Protein AF-A0A920QIJ3-F1 (afdb_monomer_lite)

Structure (mmCIF, N/CA/C/O backbone):
data_AF-A0A920QIJ3-F1
#
_entry.id   AF-A0A920QIJ3-F1
#
loop_
_atom_site.group_PDB
_atom_site.id
_atom_site.type_symbol
_atom_site.label_atom_id
_atom_site.label_alt_id
_atom_site.label_comp_id
_atom_site.label_asym_id
_atom_site.label_entity_id
_atom_site.label_seq_id
_atom_site.pdbx_PDB_ins_code
_atom_site.Cartn_x
_atom_site.Cartn_y
_atom_site.Cartn_z
_atom_site.occupancy
_atom_site.B_iso_or_equiv
_atom_site.auth_seq_id
_atom_site.auth_comp_id
_atom_site.auth_asym_id
_atom_site.auth_atom_id
_atom_site.pdbx_PDB_model_num
ATOM 1 N N . MET A 1 1 ? -9.357 13.289 19.442 1.00 84.38 1 MET A N 1
ATOM 2 C CA . MET A 1 1 ? -8.414 13.046 18.328 1.00 84.38 1 MET A CA 1
ATOM 3 C C . MET A 1 1 ? -9.162 12.200 17.314 1.00 84.38 1 MET A C 1
ATOM 5 O O . MET A 1 1 ? -9.947 11.377 17.761 1.00 84.38 1 MET A O 1
ATOM 9 N N . TYR A 1 2 ? -8.984 12.434 16.016 1.00 95.25 2 TYR A N 1
ATOM 10 C CA . TYR A 1 2 ? -9.609 11.627 14.964 1.00 95.25 2 TYR A CA 1
ATOM 11 C C . TYR A 1 2 ? -8.520 10.978 14.109 1.00 95.25 2 TYR A C 1
ATOM 13 O O . TYR A 1 2 ? -7.446 11.563 13.949 1.00 95.25 2 TYR A O 1
ATOM 21 N N . GLY A 1 3 ? -8.795 9.787 13.588 1.00 97.56 3 GLY A N 1
ATOM 22 C CA . GLY A 1 3 ? -7.901 9.004 12.752 1.00 97.56 3 GLY A CA 1
ATOM 23 C C . GLY A 1 3 ? -8.639 8.386 11.568 1.00 97.56 3 GLY A C 1
ATOM 24 O O . GLY A 1 3 ? -9.747 7.863 11.703 1.00 97.56 3 GLY A O 1
ATOM 25 N N . GLU A 1 4 ? -7.984 8.439 10.415 1.00 98.31 4 GLU A N 1
ATOM 26 C CA . GLU A 1 4 ? -8.413 7.811 9.170 1.00 98.31 4 GLU A CA 1
ATOM 27 C C . GLU A 1 4 ? -7.423 6.702 8.808 1.00 98.31 4 GLU A C 1
ATOM 29 O O . GLU A 1 4 ? -6.212 6.851 8.993 1.00 98.31 4 GLU A O 1
ATOM 34 N N . VAL A 1 5 ? -7.928 5.600 8.258 1.00 98.12 5 VAL A N 1
ATOM 35 C CA . VAL A 1 5 ? -7.099 4.573 7.621 1.00 98.12 5 VAL A CA 1
ATOM 36 C C . VAL A 1 5 ? -7.481 4.390 6.162 1.00 98.12 5 VAL A C 1
ATOM 38 O O . VAL A 1 5 ? -8.654 4.387 5.790 1.00 98.12 5 VAL A O 1
ATOM 41 N N . LEU A 1 6 ? -6.477 4.192 5.315 1.00 98.38 6 LEU A N 1
ATOM 42 C CA . LEU A 1 6 ? -6.705 3.962 3.900 1.00 98.38 6 LEU A CA 1
ATOM 43 C C . LEU A 1 6 ? -7.063 2.500 3.635 1.00 98.38 6 LEU A C 1
ATOM 45 O O . LEU A 1 6 ? -6.463 1.578 4.189 1.00 98.38 6 LEU A O 1
ATOM 49 N N . THR A 1 7 ? -7.988 2.287 2.704 1.00 97.56 7 THR A N 1
ATOM 50 C CA . THR A 1 7 ? -8.425 0.959 2.250 1.00 97.56 7 THR A CA 1
ATOM 51 C C . THR A 1 7 ? -7.240 0.116 1.773 1.00 97.56 7 THR A C 1
ATOM 53 O O . THR A 1 7 ? -7.167 -1.078 2.059 1.00 97.56 7 THR A O 1
ATOM 56 N N . GLY A 1 8 ? -6.260 0.749 1.116 1.00 97.38 8 GLY A N 1
ATOM 57 C CA . GLY A 1 8 ? -5.014 0.096 0.721 1.00 97.38 8 GLY A CA 1
ATOM 58 C C . GLY A 1 8 ? -4.275 -0.527 1.910 1.00 97.38 8 GLY A C 1
ATOM 59 O O . GLY A 1 8 ? -3.887 -1.686 1.835 1.00 97.38 8 GLY A O 1
ATOM 60 N N . HIS A 1 9 ? -4.140 0.185 3.033 1.00 98.06 9 HIS A N 1
ATOM 61 C CA . HIS A 1 9 ? -3.449 -0.314 4.232 1.00 98.06 9 HIS A CA 1
ATOM 62 C C . HIS A 1 9 ? -4.232 -1.385 5.002 1.00 98.06 9 HIS A C 1
ATOM 64 O O . HIS A 1 9 ? -3.632 -2.102 5.800 1.00 98.06 9 HIS A O 1
ATOM 70 N N . LEU A 1 10 ? -5.539 -1.534 4.761 1.00 97.94 10 LEU A N 1
ATOM 71 C CA . LEU A 1 10 ? -6.350 -2.615 5.340 1.00 97.94 10 LEU A CA 1
ATOM 72 C C . LEU A 1 10 ? -6.177 -3.952 4.607 1.00 97.94 10 LEU A C 1
ATOM 74 O O . LEU A 1 10 ? -6.417 -5.007 5.199 1.00 97.94 10 LEU A O 1
ATOM 78 N N . LEU A 1 11 ? -5.782 -3.916 3.329 1.00 97.12 11 LEU A N 1
ATOM 79 C CA . LEU A 1 11 ? -5.815 -5.081 2.435 1.00 97.12 11 LEU A CA 1
ATOM 80 C C . LEU A 1 11 ? -4.449 -5.442 1.846 1.00 97.12 11 LEU A C 1
ATOM 82 O O . LEU A 1 11 ? -4.132 -6.625 1.720 1.00 97.12 11 LEU A O 1
ATOM 86 N N . VAL A 1 12 ? -3.611 -4.456 1.540 1.00 97.69 12 VAL A N 1
ATOM 87 C CA . VAL A 1 12 ? -2.3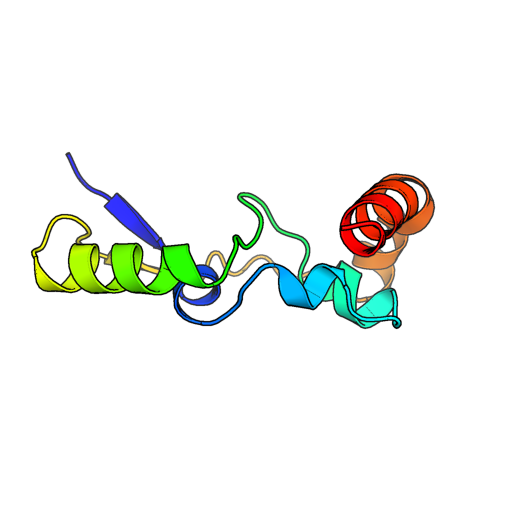03 -4.627 0.895 1.00 97.69 12 VAL A CA 1
ATOM 88 C C . VAL A 1 12 ? -1.190 -4.530 1.940 1.00 97.69 12 VAL A C 1
ATOM 90 O O . VAL A 1 12 ? -1.249 -3.712 2.856 1.00 97.69 12 VAL A O 1
ATOM 93 N N . ASP A 1 13 ? -0.190 -5.406 1.843 1.00 96.50 13 ASP A N 1
ATOM 94 C CA . ASP A 1 13 ? 1.031 -5.358 2.661 1.00 96.50 13 ASP A CA 1
ATOM 95 C C . ASP A 1 13 ? 2.272 -5.120 1.797 1.00 96.50 13 ASP A C 1
ATOM 97 O O . ASP A 1 13 ? 2.210 -5.099 0.568 1.00 96.50 13 ASP A O 1
ATOM 101 N N . ASP A 1 14 ? 3.407 -4.925 2.457 1.00 95.44 14 ASP A N 1
ATOM 102 C CA . ASP A 1 14 ? 4.695 -4.628 1.835 1.00 95.44 14 ASP A CA 1
ATOM 103 C C . ASP A 1 14 ? 5.271 -5.742 0.941 1.00 95.44 14 ASP A C 1
ATOM 105 O O . ASP A 1 14 ? 6.224 -5.473 0.202 1.00 95.44 14 ASP A O 1
ATOM 109 N N . SER A 1 15 ? 4.674 -6.941 0.889 1.00 94.88 15 SER A N 1
ATOM 110 C CA . SER A 1 15 ? 5.075 -7.989 -0.066 1.00 94.88 15 SER A CA 1
ATOM 111 C C . SER A 1 15 ? 4.955 -7.559 -1.531 1.00 94.88 15 SER A C 1
ATOM 113 O O . SER A 1 15 ? 5.700 -8.051 -2.380 1.00 94.88 15 SER A O 1
ATOM 115 N N . VAL A 1 16 ? 4.102 -6.579 -1.848 1.00 96.12 16 VAL A N 1
ATOM 116 C CA . VAL A 1 16 ? 4.008 -6.008 -3.204 1.00 96.12 16 VAL A CA 1
ATOM 117 C C . VAL A 1 16 ? 5.324 -5.390 -3.682 1.00 96.12 16 VAL A C 1
ATOM 119 O O . VAL A 1 16 ? 5.605 -5.403 -4.880 1.00 96.12 16 VAL A O 1
ATOM 122 N N . TYR A 1 17 ? 6.172 -4.915 -2.762 1.00 95.00 17 TYR A N 1
ATOM 123 C CA . TYR A 1 17 ? 7.494 -4.363 -3.073 1.00 95.00 17 TYR A CA 1
ATOM 124 C C . TYR A 1 17 ? 8.552 -5.443 -3.351 1.00 95.00 17 TYR A C 1
ATOM 126 O O . TYR A 1 17 ? 9.627 -5.138 -3.875 1.00 95.00 17 TYR A O 1
ATOM 134 N N . LEU A 1 18 ? 8.257 -6.704 -3.020 1.00 93.44 18 LEU A N 1
ATOM 135 C CA . LEU A 1 18 ? 9.116 -7.858 -3.292 1.00 93.44 18 LEU A CA 1
ATOM 136 C C . LEU A 1 18 ? 8.862 -8.472 -4.669 1.00 93.44 18 LEU A C 1
ATOM 138 O O . LEU A 1 18 ? 9.691 -9.258 -5.130 1.00 93.44 18 LEU A O 1
ATOM 142 N N . ASN A 1 19 ? 7.764 -8.103 -5.339 1.00 94.25 19 ASN A N 1
ATOM 143 C CA . ASN A 1 19 ? 7.412 -8.649 -6.646 1.00 94.25 19 ASN A CA 1
ATOM 144 C C . ASN A 1 19 ? 8.586 -8.482 -7.630 1.00 94.25 19 ASN A C 1
ATOM 146 O O . ASN A 1 19 ? 9.127 -7.373 -7.702 1.00 94.25 19 ASN A O 1
ATOM 150 N N . PRO A 1 20 ? 9.015 -9.543 -8.351 1.00 91.88 20 PRO A N 1
ATOM 151 C CA . PRO A 1 20 ? 10.116 -9.476 -9.308 1.00 91.88 20 PRO A CA 1
ATOM 152 C C . PRO A 1 20 ? 9.906 -8.420 -10.397 1.00 91.88 20 PRO A C 1
ATOM 154 O O . PRO A 1 20 ? 10.890 -7.779 -10.777 1.00 91.88 20 PRO A O 1
ATOM 157 N N . ASP A 1 21 ? 8.660 -8.204 -10.823 1.00 94.25 21 ASP A N 1
ATOM 158 C CA . ASP A 1 21 ? 8.274 -7.177 -11.785 1.00 94.25 21 ASP A CA 1
ATOM 159 C C . ASP A 1 21 ? 8.316 -5.776 -11.153 1.00 94.25 21 ASP A C 1
ATOM 161 O O . ASP A 1 21 ? 7.594 -5.455 -10.202 1.00 94.25 21 ASP A O 1
ATOM 165 N N . PHE A 1 22 ? 9.174 -4.923 -11.713 1.00 93.69 22 PHE A N 1
ATOM 166 C CA . PHE A 1 22 ? 9.311 -3.535 -11.297 1.00 93.69 22 PHE A CA 1
ATOM 167 C C . PHE A 1 22 ? 8.018 -2.740 -11.502 1.00 93.69 22 PHE A C 1
ATOM 169 O O . PHE A 1 22 ? 7.667 -1.954 -10.624 1.00 93.69 22 PHE A O 1
ATOM 176 N N . ALA A 1 23 ? 7.309 -2.936 -12.618 1.00 96.00 23 ALA A N 1
ATOM 177 C CA . ALA A 1 23 ? 6.102 -2.172 -12.926 1.00 96.00 23 ALA A CA 1
ATOM 178 C C . ALA A 1 23 ? 5.015 -2.439 -11.877 1.00 96.00 23 ALA A C 1
ATOM 180 O O . ALA A 1 23 ? 4.418 -1.499 -11.346 1.00 96.00 23 ALA A O 1
ATOM 181 N N . TYR A 1 24 ? 4.844 -3.707 -11.494 1.00 96.75 24 TYR A N 1
ATOM 182 C CA . TYR A 1 24 ? 3.967 -4.097 -10.396 1.00 96.75 24 TYR A CA 1
ATOM 183 C C . TYR A 1 24 ? 4.381 -3.457 -9.063 1.00 96.75 24 TYR A C 1
ATOM 185 O O . TYR A 1 24 ? 3.554 -2.846 -8.384 1.00 96.75 24 TYR A O 1
ATOM 193 N N . ALA A 1 25 ? 5.656 -3.566 -8.672 1.00 96.19 25 ALA A N 1
ATOM 194 C CA . ALA A 1 25 ? 6.132 -3.012 -7.402 1.00 96.19 25 ALA A CA 1
ATOM 195 C C . ALA A 1 25 ? 6.004 -1.476 -7.355 1.00 96.19 25 ALA A C 1
ATOM 197 O O . ALA A 1 25 ? 5.574 -0.908 -6.349 1.00 96.19 25 ALA A O 1
ATOM 198 N N . ALA A 1 26 ? 6.327 -0.797 -8.459 1.00 96.50 26 ALA A N 1
ATOM 199 C CA . ALA A 1 26 ? 6.230 0.652 -8.604 1.00 96.50 26 ALA A CA 1
ATOM 200 C C . ALA A 1 26 ? 4.777 1.153 -8.571 1.00 96.50 26 ALA A C 1
ATOM 202 O O . ALA A 1 26 ? 4.513 2.217 -8.003 1.00 96.50 26 ALA A O 1
ATOM 203 N N . ALA A 1 27 ? 3.825 0.382 -9.109 1.00 97.00 27 ALA A N 1
ATOM 204 C CA . ALA A 1 27 ? 2.401 0.717 -9.061 1.00 97.00 27 ALA A CA 1
ATOM 205 C C . ALA A 1 27 ? 1.873 0.852 -7.619 1.00 97.00 27 ALA A C 1
ATOM 207 O O . ALA A 1 27 ? 0.996 1.674 -7.365 1.00 97.00 27 ALA A O 1
ATOM 208 N N . HIS A 1 28 ? 2.467 0.128 -6.666 1.00 97.25 28 HIS A N 1
ATOM 209 C CA . HIS A 1 28 ? 2.079 0.128 -5.251 1.00 97.25 28 HIS A CA 1
ATOM 210 C C . HIS A 1 28 ? 2.858 1.137 -4.384 1.00 97.25 28 HIS A C 1
ATOM 212 O O . HIS A 1 28 ? 2.707 1.171 -3.159 1.00 97.25 28 HIS A O 1
ATOM 218 N N . VAL A 1 29 ? 3.728 1.958 -4.983 1.00 96.50 29 VAL A N 1
ATOM 219 C CA . VAL A 1 29 ? 4.456 3.005 -4.250 1.00 96.50 29 VAL A CA 1
ATOM 220 C C . VAL A 1 29 ? 3.507 4.149 -3.900 1.00 96.50 29 VAL A C 1
ATOM 222 O O . VAL A 1 29 ? 2.980 4.813 -4.797 1.00 96.50 29 VAL A O 1
ATOM 225 N N . MET A 1 30 ? 3.366 4.416 -2.601 1.00 96.62 30 MET A N 1
ATOM 226 C CA . MET A 1 30 ? 2.633 5.550 -2.030 1.00 96.62 30 MET A CA 1
ATOM 227 C C . MET A 1 30 ? 3.254 5.993 -0.691 1.00 96.62 30 MET A C 1
ATOM 229 O O . MET A 1 30 ? 4.217 5.379 -0.220 1.00 96.62 30 MET A O 1
ATOM 233 N N . SER A 1 31 ? 2.719 7.055 -0.079 1.00 94.88 31 SER A N 1
ATOM 234 C CA . SER A 1 31 ? 3.141 7.550 1.236 1.00 94.88 31 SER A CA 1
ATOM 235 C C . SER A 1 31 ? 1.925 7.778 2.144 1.00 94.88 31 SER A C 1
ATOM 237 O O . SER A 1 31 ? 1.060 8.549 1.750 1.00 94.88 31 SER A O 1
ATOM 239 N N . PRO A 1 32 ? 1.870 7.193 3.359 1.00 96.12 32 PRO A N 1
ATOM 240 C CA . PRO A 1 32 ? 2.845 6.256 3.925 1.00 96.12 32 PRO A CA 1
ATOM 241 C C . PRO A 1 32 ? 2.866 4.910 3.166 1.00 96.12 32 PRO A C 1
ATOM 243 O O . PRO A 1 32 ? 1.832 4.491 2.651 1.00 96.12 32 PRO A O 1
ATOM 246 N N . PRO A 1 33 ? 4.012 4.199 3.088 1.00 95.75 33 PRO A N 1
ATOM 247 C CA . PRO A 1 33 ? 4.101 2.937 2.350 1.00 95.75 33 PRO A CA 1
ATOM 248 C C . PRO A 1 33 ? 3.262 1.839 3.011 1.00 95.75 33 PRO A C 1
ATOM 250 O O . PRO A 1 33 ? 2.967 1.913 4.212 1.00 95.75 33 PRO A O 1
ATOM 253 N N . PHE A 1 34 ? 2.939 0.788 2.253 1.00 97.19 34 PHE A N 1
ATOM 254 C CA . PHE A 1 34 ? 2.388 -0.428 2.843 1.00 97.19 34 PHE A CA 1
ATOM 255 C C . PHE A 1 34 ? 3.374 -1.025 3.848 1.00 97.19 34 PHE A C 1
ATOM 257 O O . PHE A 1 34 ? 4.591 -0.828 3.766 1.00 97.19 34 PHE A O 1
ATOM 264 N N . ARG A 1 35 ? 2.820 -1.693 4.856 1.00 95.50 35 ARG A N 1
ATOM 265 C CA . ARG A 1 35 ? 3.558 -2.250 5.992 1.00 95.50 35 ARG A CA 1
ATOM 266 C C . ARG A 1 35 ? 3.408 -3.762 6.013 1.00 95.50 35 ARG A C 1
ATOM 268 O O . ARG A 1 35 ? 2.592 -4.306 5.273 1.00 95.50 35 ARG A O 1
ATOM 275 N N . SER A 1 36 ? 4.164 -4.413 6.888 1.00 94.25 36 SER A N 1
ATOM 276 C CA . SER A 1 36 ? 4.058 -5.851 7.088 1.00 94.25 36 SER A CA 1
ATOM 277 C C . SER A 1 36 ? 2.632 -6.254 7.460 1.00 94.25 36 SER A C 1
ATOM 279 O O . SER A 1 36 ? 1.867 -5.484 8.052 1.00 94.25 36 SER A O 1
ATOM 281 N N . LYS A 1 37 ? 2.277 -7.492 7.111 1.00 91.50 37 LYS A N 1
ATOM 282 C CA . LYS A 1 37 ? 0.918 -8.026 7.254 1.00 91.50 37 LYS A CA 1
ATOM 283 C C . LYS A 1 37 ? 0.318 -7.818 8.650 1.00 91.50 37 LYS A C 1
ATOM 285 O O . LYS A 1 37 ? -0.845 -7.447 8.722 1.00 91.50 37 LYS A O 1
ATOM 290 N N . GLY A 1 38 ? 1.128 -7.949 9.708 1.00 91.31 38 GLY A N 1
ATOM 291 C CA . GLY A 1 38 ? 0.701 -7.823 11.110 1.00 91.31 38 GLY A CA 1
ATOM 292 C C . GLY A 1 38 ? 0.112 -6.461 11.507 1.00 91.31 38 GLY A C 1
ATOM 293 O O . GLY A 1 38 ? -0.538 -6.344 12.546 1.00 91.31 38 GLY A O 1
ATOM 294 N N . ASN A 1 39 ? 0.319 -5.416 10.698 1.00 95.12 39 ASN A N 1
ATOM 295 C CA . ASN A 1 39 ? -0.297 -4.115 10.951 1.00 95.12 39 ASN A CA 1
ATOM 296 C C . ASN A 1 39 ? -1.789 -4.094 10.588 1.00 95.12 39 ASN A C 1
ATOM 298 O O . ASN A 1 39 ? -2.537 -3.310 11.174 1.00 95.12 39 ASN A O 1
ATOM 302 N N . LYS A 1 40 ? -2.247 -4.946 9.661 1.00 96.50 40 LYS A N 1
ATOM 303 C CA . LYS A 1 40 ? -3.645 -4.952 9.201 1.00 96.50 40 LYS A CA 1
ATOM 304 C C . LYS A 1 40 ? -4.593 -5.291 10.344 1.00 96.50 40 LYS A C 1
ATOM 306 O O . LYS A 1 40 ? -5.607 -4.622 10.517 1.00 96.50 40 LYS A 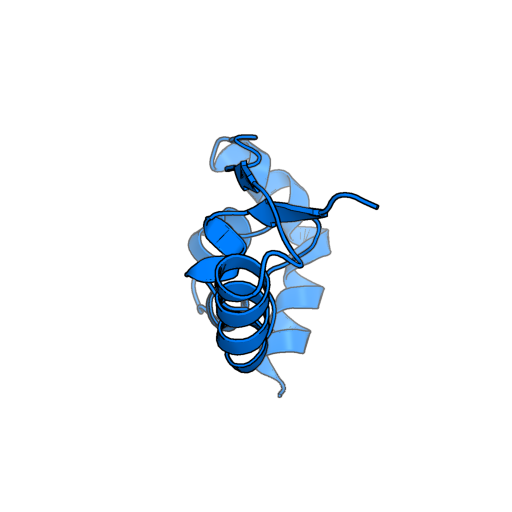O 1
ATOM 311 N N . GLU A 1 41 ? -4.248 -6.275 11.172 1.00 96.50 41 GLU A N 1
ATOM 312 C CA . GLU A 1 41 ? -5.070 -6.688 12.311 1.00 96.50 41 GLU A CA 1
ATOM 313 C C . GLU A 1 41 ? -5.180 -5.585 13.373 1.00 96.50 41 GLU A C 1
ATOM 315 O O . GLU A 1 41 ? -6.189 -5.491 14.072 1.00 96.50 41 GLU A O 1
ATOM 320 N N . ALA A 1 42 ? -4.154 -4.742 13.523 1.00 96.69 42 ALA A N 1
ATOM 321 C CA . ALA A 1 42 ? -4.221 -3.579 14.405 1.00 96.69 42 ALA A CA 1
ATOM 322 C C . ALA A 1 42 ? -5.149 -2.494 13.836 1.00 96.69 42 ALA A C 1
ATOM 324 O O . ALA A 1 42 ? -5.977 -1.963 14.570 1.00 96.69 42 ALA A O 1
ATOM 325 N N . LEU A 1 43 ? -5.066 -2.213 12.531 1.00 97.94 43 LEU A N 1
ATOM 326 C CA . LEU A 1 43 ? -5.922 -1.227 11.861 1.00 97.94 43 LEU A CA 1
ATOM 327 C C . LEU A 1 43 ? -7.401 -1.636 11.876 1.00 97.94 43 LEU A C 1
ATOM 329 O O . LEU A 1 43 ? -8.261 -0.822 12.205 1.00 97.94 43 LEU A O 1
ATOM 333 N N . TRP A 1 44 ? -7.700 -2.907 11.598 1.00 97.88 44 TRP A N 1
ATOM 334 C CA . TRP A 1 44 ? -9.062 -3.438 11.695 1.00 97.88 44 TRP A CA 1
ATOM 335 C C . TRP A 1 44 ? -9.619 -3.350 13.114 1.00 97.88 44 TRP A C 1
ATOM 337 O O . TRP A 1 44 ? -10.762 -2.932 13.293 1.00 97.88 44 TRP A O 1
ATOM 347 N N . ARG A 1 45 ? -8.812 -3.687 14.128 1.00 97.94 45 ARG A N 1
ATOM 348 C CA . ARG A 1 45 ? -9.218 -3.518 15.529 1.00 97.94 45 ARG A CA 1
ATOM 349 C C . ARG A 1 45 ? -9.460 -2.056 15.878 1.00 97.94 45 ARG A C 1
ATOM 351 O O . ARG A 1 45 ? -10.452 -1.788 16.535 1.00 97.94 45 ARG A O 1
ATOM 358 N N . GLY A 1 46 ? -8.626 -1.138 15.389 1.00 97.94 46 GLY A N 1
ATOM 359 C CA . GLY A 1 46 ? -8.815 0.301 15.585 1.00 97.94 46 GLY A CA 1
ATOM 360 C C . GLY A 1 46 ? -10.129 0.820 14.994 1.00 97.94 46 GLY A C 1
ATOM 361 O O . GLY A 1 46 ? -10.790 1.651 15.607 1.00 97.94 46 GLY A O 1
ATOM 362 N N . LEU A 1 47 ? -10.556 0.302 13.837 1.00 98.06 47 LEU A N 1
ATOM 363 C CA . LEU A 1 47 ? -11.876 0.621 13.277 1.00 98.06 47 LEU A CA 1
ATOM 364 C C . LEU A 1 47 ? -13.017 0.038 14.122 1.00 98.06 47 LEU A C 1
ATOM 366 O O . LEU A 1 47 ? -14.009 0.713 14.368 1.00 98.06 47 LEU A O 1
ATOM 370 N N . GLN A 1 48 ? -12.881 -1.209 14.580 1.00 98.19 48 GLN A N 1
ATOM 371 C CA . GLN A 1 48 ? -13.903 -1.879 15.394 1.00 98.19 48 GLN A CA 1
ATOM 372 C C . GLN A 1 48 ? -14.054 -1.265 16.793 1.00 98.19 48 GLN A C 1
ATOM 374 O O . GLN A 1 48 ? -15.167 -1.208 17.308 1.00 98.19 48 GLN A O 1
ATOM 379 N N . SER A 1 49 ? -12.954 -0.822 17.410 1.00 97.94 49 SER A N 1
ATOM 380 C CA . SER A 1 49 ? -12.952 -0.171 18.726 1.00 97.94 49 SER A CA 1
ATOM 381 C C . SER A 1 49 ? -13.406 1.289 18.671 1.00 97.94 49 SER A C 1
ATOM 383 O O . SER A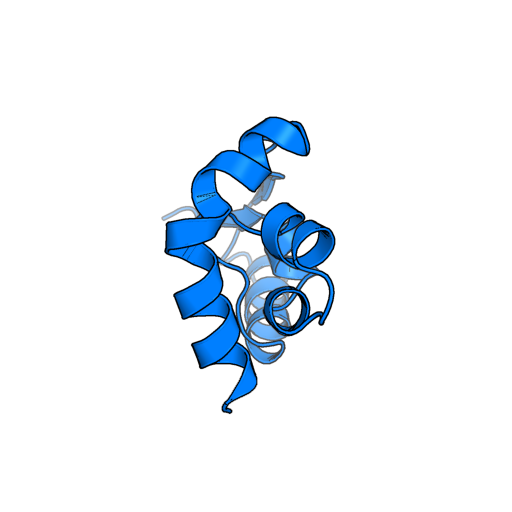 1 49 ? -13.743 1.856 19.708 1.00 97.94 49 SER A O 1
ATOM 385 N N . GLY A 1 50 ? -13.420 1.898 17.481 1.00 97.62 50 GLY A N 1
ATOM 386 C CA . GLY A 1 50 ? -13.688 3.321 17.297 1.00 97.62 50 GLY A CA 1
ATOM 387 C C . GLY A 1 50 ? -12.473 4.224 17.531 1.00 97.62 50 GLY A C 1
ATOM 388 O O . GLY A 1 50 ? -12.637 5.444 17.540 1.00 97.62 50 GLY A O 1
ATOM 389 N N . ASP A 1 51 ? -11.264 3.666 17.681 1.00 98.00 51 ASP A N 1
ATOM 390 C CA . ASP A 1 51 ? -10.007 4.433 17.720 1.00 98.00 51 ASP A CA 1
ATOM 391 C C . ASP A 1 51 ? -9.706 5.099 16.362 1.00 98.00 51 ASP A C 1
ATOM 393 O O . ASP A 1 51 ? -9.125 6.186 16.306 1.00 98.00 51 ASP A O 1
ATOM 397 N N . LEU A 1 52 ? -10.158 4.476 15.268 1.00 98.12 52 LEU A N 1
ATOM 398 C CA . LEU A 1 52 ? -10.205 5.025 13.911 1.00 98.12 52 LEU A CA 1
ATOM 399 C C . LEU A 1 52 ? -11.668 5.207 13.499 1.00 98.12 52 LEU A C 1
ATOM 401 O O . LEU A 1 52 ? -12.481 4.307 13.697 1.00 98.12 52 LEU A O 1
ATOM 405 N N . GLN A 1 53 ? -12.012 6.361 12.926 1.00 98.38 53 GLN A N 1
ATOM 406 C CA . GLN A 1 53 ? -13.416 6.730 12.688 1.00 98.38 53 GLN A CA 1
ATOM 407 C C . GLN A 1 53 ? -13.810 6.662 11.217 1.00 98.38 53 GLN A C 1
ATOM 409 O O . GLN A 1 53 ? -14.987 6.490 10.904 1.00 98.38 53 GLN A O 1
ATOM 414 N N . THR A 1 54 ? -12.849 6.808 10.309 1.00 97.94 54 THR A N 1
ATOM 415 C CA . THR A 1 54 ? -13.123 6.879 8.875 1.00 97.94 54 THR A CA 1
ATOM 416 C C . THR A 1 54 ? -12.168 6.013 8.075 1.00 97.94 54 THR A C 1
ATOM 418 O O . THR A 1 54 ? -11.052 5.691 8.493 1.00 97.94 54 THR A O 1
ATOM 421 N N . THR A 1 55 ? -12.635 5.640 6.886 1.00 98.06 55 THR A N 1
ATOM 422 C CA . THR A 1 55 ? -11.803 5.014 5.866 1.00 98.06 55 THR A CA 1
ATOM 423 C C . THR A 1 55 ? -11.859 5.834 4.588 1.00 98.06 55 THR A C 1
ATOM 425 O O . THR A 1 55 ? -12.895 6.419 4.271 1.00 98.06 55 THR A O 1
ATOM 428 N N . ALA A 1 56 ? -10.746 5.875 3.863 1.00 98.19 56 ALA A N 1
ATOM 429 C CA . ALA A 1 56 ? -10.654 6.532 2.564 1.00 98.19 56 ALA A CA 1
ATOM 430 C C . ALA A 1 56 ? -9.724 5.749 1.628 1.00 98.19 56 ALA A C 1
ATOM 432 O O . ALA A 1 56 ? -9.298 4.630 1.930 1.00 98.19 56 ALA A O 1
ATOM 433 N N . THR A 1 57 ? -9.435 6.302 0.455 1.00 97.75 57 THR A N 1
ATOM 434 C CA . THR A 1 57 ? -8.604 5.645 -0.566 1.00 97.75 57 THR A CA 1
ATOM 435 C C . THR A 1 57 ? -7.287 6.354 -0.826 1.00 97.75 57 THR A C 1
ATOM 437 O O . THR A 1 57 ? -6.382 5.712 -1.351 1.00 97.75 57 THR A O 1
ATOM 440 N N . ASP A 1 58 ? -7.190 7.645 -0.489 1.00 97.38 58 ASP A N 1
ATOM 441 C CA . ASP A 1 58 ? -6.121 8.530 -0.967 1.00 97.38 58 ASP A CA 1
ATOM 442 C C . ASP A 1 58 ? -5.898 8.363 -2.484 1.00 97.38 58 ASP A C 1
ATOM 444 O O . ASP A 1 58 ? -4.808 8.051 -2.966 1.00 97.38 58 ASP A O 1
ATOM 448 N N . HIS A 1 59 ? -6.992 8.452 -3.253 1.00 97.69 59 HIS A N 1
ATOM 449 C CA . HIS A 1 59 ? -6.991 8.179 -4.689 1.00 97.69 59 HIS A CA 1
ATOM 450 C C . HIS A 1 59 ? -6.150 9.212 -5.460 1.00 97.69 59 HIS A C 1
ATOM 452 O O . HIS A 1 59 ? -6.645 10.234 -5.938 1.00 97.69 59 HIS A O 1
ATOM 458 N N . CYS A 1 60 ? -4.866 8.895 -5.615 1.00 97.25 60 CYS A N 1
ATOM 459 C CA . CYS A 1 60 ? -3.859 9.680 -6.316 1.00 97.25 60 CYS A CA 1
ATOM 460 C C . CYS A 1 60 ? -3.163 8.794 -7.361 1.00 97.25 60 CYS A C 1
ATOM 462 O O . CYS A 1 60 ? -2.099 8.206 -7.134 1.00 97.25 60 CYS A O 1
ATOM 464 N N . CYS A 1 61 ? -3.834 8.618 -8.500 1.00 96.06 61 CYS A N 1
ATOM 465 C CA . CYS A 1 61 ? -3.402 7.701 -9.549 1.00 96.06 61 CYS A CA 1
ATOM 466 C C . CYS A 1 61 ? -2.366 8.333 -10.477 1.00 96.06 61 CYS A C 1
ATOM 468 O O . CYS A 1 61 ? -2.476 9.489 -10.875 1.00 96.06 61 CYS A O 1
ATOM 470 N N . PHE A 1 62 ? -1.398 7.514 -10.878 1.00 97.75 62 PHE A N 1
ATOM 471 C CA . PHE A 1 62 ? -0.378 7.858 -11.858 1.00 97.75 62 PHE A CA 1
ATOM 472 C C . PHE A 1 62 ? -0.362 6.792 -12.947 1.00 97.75 62 PHE A C 1
ATOM 474 O O . PHE A 1 62 ? -0.546 5.606 -12.661 1.00 97.75 62 PHE A O 1
ATOM 481 N N . LEU A 1 63 ? -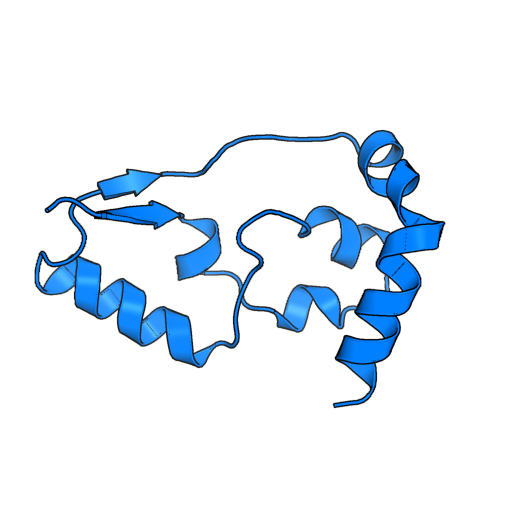0.102 7.207 -14.181 1.00 98.00 63 LEU A N 1
ATOM 482 C CA . LEU A 1 63 ? 0.129 6.299 -15.299 1.00 98.00 63 LEU A CA 1
ATOM 483 C C . LEU A 1 63 ? 1.425 5.502 -15.091 1.00 98.00 63 LEU A C 1
ATOM 485 O O . LEU A 1 63 ? 2.329 5.927 -14.365 1.00 98.00 63 LEU A O 1
ATOM 489 N N . ALA A 1 64 ? 1.549 4.366 -15.779 1.00 96.62 64 ALA A N 1
ATOM 490 C CA . ALA A 1 64 ? 2.746 3.526 -15.714 1.00 96.62 64 ALA A CA 1
ATOM 491 C C . ALA A 1 64 ? 4.025 4.309 -16.068 1.00 96.62 64 ALA A C 1
ATOM 493 O O . ALA A 1 64 ? 5.028 4.202 -15.366 1.00 96.62 64 ALA A O 1
ATOM 494 N N . GLU A 1 65 ? 3.962 5.170 -17.088 1.00 97.38 65 GLU A N 1
ATOM 495 C CA . GLU A 1 65 ? 5.074 6.037 -17.501 1.00 97.38 65 GLU A CA 1
ATOM 496 C C . GLU A 1 65 ? 5.485 7.022 -16.396 1.00 97.38 65 GLU A C 1
ATOM 498 O O . GLU A 1 65 ? 6.672 7.214 -16.136 1.00 97.38 65 GLU A O 1
ATOM 503 N N . GLN A 1 66 ? 4.512 7.587 -15.674 1.00 97.69 66 GLN A N 1
ATOM 504 C CA . GLN A 1 66 ? 4.769 8.487 -14.546 1.00 97.69 66 GLN A CA 1
ATOM 505 C C . GLN A 1 66 ? 5.392 7.739 -13.358 1.00 97.69 66 GLN A C 1
ATOM 507 O O . GLN A 1 66 ? 6.295 8.258 -12.703 1.00 97.69 66 GLN A O 1
ATOM 512 N N . LYS A 1 67 ? 4.965 6.497 -13.088 1.00 96.44 67 LYS A N 1
ATOM 513 C CA . LYS A 1 67 ? 5.591 5.642 -12.062 1.00 96.44 67 LYS A CA 1
ATOM 514 C C . LYS A 1 67 ? 7.013 5.215 -12.451 1.00 96.44 67 LYS A C 1
ATOM 516 O O . LYS A 1 67 ? 7.875 5.126 -11.575 1.00 96.44 67 LYS A O 1
ATOM 521 N N . ALA A 1 68 ? 7.285 5.013 -13.742 1.00 95.75 68 ALA A N 1
ATOM 522 C CA . ALA A 1 68 ? 8.608 4.651 -14.252 1.00 95.75 68 ALA A CA 1
ATOM 523 C C . ALA A 1 68 ? 9.655 5.766 -14.071 1.00 95.75 68 ALA A C 1
ATOM 525 O O . ALA A 1 68 ? 10.840 5.470 -13.920 1.00 95.75 68 ALA A O 1
ATOM 526 N N . MET A 1 69 ? 9.243 7.038 -13.966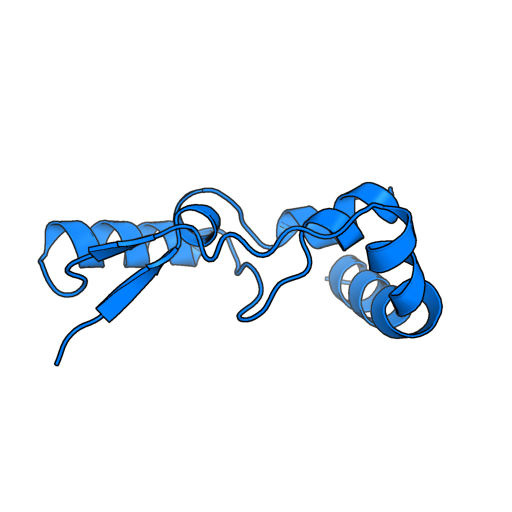 1.00 96.31 69 MET A N 1
ATOM 527 C CA . MET A 1 69 ? 10.157 8.170 -13.719 1.00 96.31 69 MET A CA 1
ATOM 528 C C . MET A 1 69 ? 11.033 7.985 -12.465 1.00 96.31 69 MET A C 1
ATOM 530 O O . MET A 1 69 ? 12.136 8.525 -12.387 1.00 96.31 69 MET A O 1
ATOM 534 N N . GLY A 1 70 ? 10.563 7.214 -11.477 1.00 92.06 70 GLY A N 1
ATOM 535 C CA . GLY A 1 70 ? 11.295 6.941 -10.242 1.00 92.06 70 GLY A CA 1
ATOM 536 C C . GLY A 1 70 ? 12.317 5.805 -10.327 1.00 92.06 70 GLY A C 1
ATOM 537 O O . GLY A 1 70 ? 13.072 5.629 -9.369 1.00 92.06 70 GLY A O 1
ATOM 538 N N . GLU A 1 71 ? 12.363 5.029 -11.416 1.00 92.88 71 GLU A N 1
ATOM 539 C CA . GLU A 1 71 ? 13.035 3.720 -11.490 1.00 92.88 71 GLU A CA 1
ATOM 540 C C . GLU A 1 71 ? 14.455 3.724 -10.927 1.00 92.88 71 GLU A C 1
ATOM 542 O O . GLU A 1 71 ? 14.774 2.919 -10.049 1.00 92.88 71 GLU A O 1
ATOM 547 N N . ARG A 1 72 ? 15.293 4.677 -11.341 1.00 89.31 72 ARG A N 1
ATOM 548 C CA . ARG A 1 72 ? 16.685 4.773 -10.872 1.00 89.31 72 ARG A CA 1
ATOM 549 C C . ARG A 1 72 ? 16.800 4.970 -9.357 1.00 89.31 72 ARG A C 1
ATOM 551 O O . ARG A 1 72 ? 17.754 4.491 -8.751 1.00 89.31 72 ARG A O 1
ATOM 558 N N . VAL A 1 73 ? 15.834 5.650 -8.744 1.00 87.31 73 VAL A N 1
ATOM 559 C CA . VAL A 1 73 ? 15.841 6.002 -7.317 1.00 87.31 73 VAL A CA 1
ATOM 560 C C . VAL A 1 73 ? 15.193 4.907 -6.466 1.00 87.31 73 VAL A C 1
ATOM 562 O O . VAL A 1 73 ? 15.692 4.582 -5.386 1.00 87.31 73 VAL A O 1
ATOM 565 N N . ILE A 1 74 ? 14.094 4.308 -6.934 1.00 87.81 74 ILE A N 1
ATOM 566 C CA . ILE A 1 74 ? 13.328 3.326 -6.146 1.00 87.81 74 ILE A CA 1
ATOM 567 C C . ILE A 1 74 ? 13.801 1.881 -6.338 1.00 87.81 74 ILE A C 1
ATOM 569 O O . ILE A 1 74 ? 13.663 1.079 -5.413 1.00 87.81 74 ILE A O 1
ATOM 573 N N . SER A 1 75 ? 14.466 1.553 -7.451 1.00 85.19 75 SER A N 1
ATOM 574 C CA . SER A 1 75 ? 15.001 0.201 -7.690 1.00 85.19 75 SER A CA 1
ATOM 575 C C . SER A 1 75 ? 15.984 -0.247 -6.606 1.00 85.19 75 SER A C 1
ATOM 577 O O . SER A 1 75 ? 15.981 -1.407 -6.188 1.00 85.19 75 SER A O 1
ATOM 579 N N . GLY A 1 76 ? 16.801 0.678 -6.088 1.00 82.12 76 GLY A N 1
ATOM 580 C CA . GLY A 1 76 ? 17.707 0.405 -4.969 1.00 82.12 76 GLY A CA 1
ATOM 581 C C . GLY A 1 76 ? 16.973 0.076 -3.664 1.00 82.12 76 GLY A C 1
ATOM 582 O O . GLY A 1 76 ? 17.430 -0.777 -2.902 1.00 82.12 76 GLY A O 1
ATOM 583 N N . LYS A 1 77 ? 15.807 0.696 -3.425 1.00 81.00 77 LYS A N 1
ATOM 584 C CA . LYS A 1 77 ? 14.963 0.401 -2.258 1.00 81.00 77 LYS A CA 1
ATOM 585 C C . LYS A 1 77 ? 14.331 -0.983 -2.380 1.00 81.00 77 LYS A C 1
ATOM 587 O O . LYS A 1 77 ? 14.449 -1.763 -1.442 1.00 81.00 77 LYS A O 1
ATOM 592 N N . PHE A 1 78 ? 13.760 -1.334 -3.534 1.00 84.19 78 PHE A N 1
ATOM 593 C CA . PHE A 1 78 ? 13.189 -2.671 -3.758 1.00 84.19 78 PHE A CA 1
ATOM 594 C C . PHE A 1 78 ? 14.230 -3.785 -3.631 1.00 84.19 78 PHE A C 1
ATOM 596 O O . PHE A 1 78 ? 13.974 -4.808 -3.002 1.00 84.19 78 PHE A O 1
ATOM 603 N N . ARG A 1 79 ? 15.453 -3.565 -4.126 1.00 77.12 79 ARG A N 1
ATOM 604 C CA . ARG A 1 79 ? 16.565 -4.504 -3.907 1.00 77.12 79 ARG A CA 1
ATOM 605 C C . ARG A 1 79 ? 16.886 -4.719 -2.430 1.00 77.12 79 ARG A C 1
ATOM 607 O O . ARG A 1 79 ? 17.299 -5.815 -2.069 1.00 77.12 79 ARG A O 1
ATOM 614 N N . ARG A 1 80 ? 16.721 -3.695 -1.587 1.00 71.44 80 ARG A N 1
ATOM 615 C CA . ARG A 1 80 ? 16.905 -3.821 -0.136 1.00 71.44 80 ARG A CA 1
ATOM 616 C C . ARG A 1 80 ? 15.766 -4.616 0.503 1.00 71.44 80 ARG A C 1
ATOM 618 O O . ARG A 1 80 ? 16.061 -5.449 1.346 1.00 71.44 80 ARG A O 1
ATOM 625 N N . TYR A 1 81 ? 14.519 -4.414 0.067 1.00 69.81 81 TYR A N 1
ATOM 626 C CA . TYR A 1 81 ? 13.380 -5.226 0.512 1.00 69.81 81 TYR A CA 1
ATOM 627 C C . TYR A 1 81 ? 13.599 -6.717 0.222 1.00 69.81 81 TYR A C 1
ATOM 629 O O . TYR A 1 81 ? 13.409 -7.529 1.109 1.00 69.81 81 TYR A O 1
ATOM 637 N N . ARG A 1 82 ? 14.099 -7.076 -0.969 1.00 68.94 82 ARG A N 1
ATOM 638 C CA . ARG A 1 82 ? 14.324 -8.482 -1.371 1.00 68.94 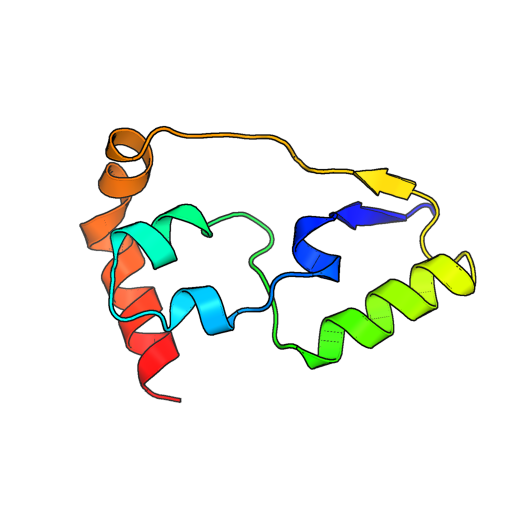82 ARG A CA 1
ATOM 639 C C . ARG A 1 82 ? 15.511 -9.192 -0.699 1.00 68.94 82 ARG A C 1
ATOM 641 O O . ARG A 1 82 ? 15.786 -10.338 -1.038 1.00 68.94 82 ARG A O 1
ATOM 648 N N . ARG A 1 83 ? 16.280 -8.515 0.161 1.00 61.66 83 ARG A N 1
ATOM 649 C CA . ARG A 1 83 ? 17.422 -9.119 0.881 1.00 61.66 83 ARG A CA 1
ATOM 650 C C . ARG A 1 83 ? 17.069 -9.608 2.288 1.00 61.66 83 ARG A C 1
ATOM 652 O O . ARG A 1 83 ? 17.938 -10.191 2.930 1.00 61.66 83 ARG A O 1
ATOM 659 N N . TYR A 1 84 ? 15.851 -9.348 2.742 1.00 54.62 84 TYR A N 1
ATOM 660 C CA . TYR A 1 84 ? 15.286 -9.820 4.003 1.00 54.62 84 TYR A CA 1
ATOM 661 C C . TYR A 1 84 ? 14.114 -10.749 3.699 1.00 54.62 84 TYR A C 1
ATOM 663 O O . TYR A 1 84 ? 13.863 -11.633 4.542 1.00 54.62 84 TYR A O 1
#

Sequence (84 aa):
MYGEVLTGHLLVDDSVYLNPDFAYAAAHVMSPPFRSKGNKEALWRGLQSGDLQTTATDHCCFLAEQKAMGERVISGKFRRYRRY

Secondary structure (DSSP, 8-state):
---EEEHHHHH--GGGGG-S-HHHHHHT--SSPP--THHHHHHHHHHHHTSS-EEE-------HHHHHTTHHHHHHHHHHHTT-

Foldseek 3Di:
DEAEEEPCQLPPAQCQLLPPDPLSNLQQDDPVHHHHPVVNVVVVVCCVVVVHPYYHHPPDGDDSVRSCVCCVPCVVVSVVVNVD

pLDDT: mean 93.3, std 8.37, range [54.62, 98.38]

Radius of gyration: 14.41 Å; chains: 1; bounding box: 32×23×36 Å